Protein AF-A0A952BDK5-F1 (afdb_monomer)

Structure (mmCIF, N/CA/C/O backbone):
data_AF-A0A952BDK5-F1
#
_entry.id   AF-A0A952BDK5-F1
#
loop_
_atom_site.group_PDB
_atom_site.id
_atom_site.type_symbol
_atom_site.label_atom_id
_atom_site.label_alt_id
_atom_site.label_comp_id
_atom_site.label_asym_id
_atom_site.label_entity_id
_atom_site.label_seq_id
_atom_site.pdbx_PDB_ins_code
_atom_site.Cartn_x
_atom_site.Cartn_y
_atom_site.Cartn_z
_atom_site.occupancy
_atom_site.B_iso_or_equiv
_atom_site.auth_seq_id
_atom_site.auth_comp_id
_atom_site.auth_asym_id
_atom_site.auth_atom_id
_atom_site.pdbx_PDB_model_num
ATOM 1 N N . MET A 1 1 ? 7.158 -15.410 -30.071 1.00 53.12 1 MET A N 1
ATOM 2 C CA . MET A 1 1 ? 8.082 -15.125 -28.952 1.00 53.12 1 MET A CA 1
ATOM 3 C C . MET A 1 1 ? 7.866 -16.225 -27.928 1.00 53.12 1 MET A C 1
ATOM 5 O O . MET A 1 1 ? 6.706 -16.429 -27.589 1.00 53.12 1 MET A O 1
ATOM 9 N N . PRO A 1 2 ? 8.888 -16.993 -27.521 1.00 57.66 2 PRO A N 1
ATOM 10 C CA . PRO A 1 2 ? 8.702 -18.003 -26.485 1.00 57.66 2 PRO A CA 1
ATOM 11 C C . PRO A 1 2 ? 8.270 -17.328 -25.176 1.00 57.66 2 PRO A C 1
ATOM 13 O O . PRO A 1 2 ? 8.712 -16.219 -24.870 1.00 57.66 2 PRO A O 1
ATOM 16 N N . GLU A 1 3 ? 7.377 -17.980 -24.436 1.00 63.94 3 GLU A N 1
ATOM 17 C CA . GLU A 1 3 ? 6.930 -17.523 -23.122 1.00 63.94 3 GLU A CA 1
ATOM 18 C C . GLU A 1 3 ? 8.127 -17.502 -22.163 1.00 63.94 3 GLU A C 1
ATOM 20 O O . GLU A 1 3 ? 8.878 -18.475 -22.056 1.00 63.94 3 GLU A O 1
ATOM 25 N N . LYS A 1 4 ? 8.358 -16.363 -21.505 1.00 69.44 4 LYS A N 1
ATOM 26 C CA . LYS A 1 4 ? 9.477 -16.211 -20.572 1.00 69.44 4 LYS A CA 1
ATOM 27 C C . LYS A 1 4 ? 9.140 -16.996 -19.293 1.00 69.44 4 LYS A C 1
ATOM 29 O O . LYS A 1 4 ? 8.048 -16.788 -18.764 1.00 69.44 4 LYS A O 1
ATOM 34 N N . PRO A 1 5 ? 10.032 -17.864 -18.777 1.00 74.25 5 PRO A N 1
ATOM 35 C CA . PRO A 1 5 ? 9.769 -18.599 -17.543 1.00 74.25 5 PRO A CA 1
ATOM 36 C C . PRO A 1 5 ? 9.442 -17.632 -16.403 1.00 74.25 5 PRO A C 1
ATOM 38 O O . PRO A 1 5 ? 10.110 -16.609 -16.246 1.00 74.25 5 PRO A O 1
ATOM 41 N N . ARG A 1 6 ? 8.406 -17.947 -15.620 1.00 79.31 6 ARG A N 1
ATOM 42 C CA . ARG A 1 6 ? 8.021 -17.147 -14.454 1.00 79.31 6 ARG A CA 1
ATOM 43 C C . ARG A 1 6 ? 9.120 -17.223 -13.393 1.00 79.31 6 ARG A C 1
ATOM 45 O O . ARG A 1 6 ? 9.631 -18.308 -13.125 1.00 79.31 6 ARG A O 1
ATOM 52 N N . ASP A 1 7 ? 9.438 -16.087 -12.774 1.00 87.06 7 ASP A N 1
ATOM 53 C CA . ASP A 1 7 ? 10.366 -16.052 -11.639 1.00 87.06 7 ASP A CA 1
ATOM 54 C C . ASP A 1 7 ? 9.912 -17.039 -10.543 1.00 87.06 7 ASP A C 1
ATOM 56 O O . ASP A 1 7 ? 8.705 -17.124 -10.269 1.00 87.06 7 ASP A O 1
ATOM 60 N N . PRO A 1 8 ? 10.839 -17.748 -9.873 1.00 91.06 8 PRO A N 1
ATOM 61 C CA . PRO A 1 8 ? 10.514 -18.558 -8.704 1.00 91.06 8 PRO A CA 1
ATOM 62 C C . PRO A 1 8 ? 9.832 -17.739 -7.596 1.00 91.06 8 PRO A C 1
ATOM 64 O O . PRO A 1 8 ? 10.127 -16.557 -7.403 1.00 91.06 8 PRO A O 1
ATOM 67 N N . TYR A 1 9 ? 8.936 -18.374 -6.835 1.00 92.81 9 TYR A N 1
ATOM 68 C CA . TYR A 1 9 ? 8.308 -17.739 -5.675 1.00 92.81 9 TYR A CA 1
ATOM 69 C C . TYR A 1 9 ? 9.309 -17.574 -4.519 1.00 92.81 9 TYR A C 1
ATOM 71 O O . TYR A 1 9 ? 9.947 -18.533 -4.090 1.00 92.81 9 TYR A O 1
ATOM 79 N N . LEU A 1 10 ? 9.393 -16.360 -3.980 1.00 95.06 10 LEU A N 1
ATOM 80 C CA . LEU A 1 10 ? 10.079 -16.001 -2.745 1.00 95.06 10 LEU A CA 1
ATOM 81 C C . LEU A 1 10 ? 9.111 -16.198 -1.575 1.00 95.06 10 LEU A C 1
ATOM 83 O O . LEU A 1 10 ? 8.140 -15.451 -1.437 1.00 95.06 10 LEU A O 1
ATOM 87 N N . LEU A 1 11 ? 9.375 -17.218 -0.758 1.00 95.06 11 LEU A N 1
ATOM 88 C CA . LEU A 1 11 ? 8.522 -17.658 0.351 1.00 95.06 11 LEU A CA 1
ATOM 89 C C . LEU A 1 11 ? 9.176 -17.381 1.713 1.00 95.06 11 LEU A C 1
ATOM 91 O O . LEU A 1 11 ? 9.282 -18.271 2.555 1.00 95.06 11 LEU A O 1
ATOM 95 N N . THR A 1 12 ? 9.661 -16.159 1.926 1.00 93.06 12 THR A N 1
ATOM 96 C CA . THR A 1 12 ? 10.169 -15.733 3.239 1.00 93.06 12 THR A CA 1
ATOM 97 C C . THR A 1 12 ? 9.051 -15.059 4.051 1.00 93.06 12 THR A C 1
ATOM 99 O O . THR A 1 12 ? 8.073 -14.583 3.465 1.00 93.06 12 THR A O 1
ATOM 102 N N . PRO A 1 13 ? 9.179 -14.949 5.388 1.00 92.62 13 PRO A N 1
ATOM 103 C CA . PRO A 1 13 ? 8.307 -14.127 6.242 1.00 92.62 13 PRO A CA 1
ATOM 104 C C . PRO A 1 13 ? 8.439 -12.603 6.011 1.00 92.62 13 PRO A C 1
ATOM 106 O O . PRO A 1 13 ? 8.407 -11.823 6.958 1.00 92.62 13 PRO A O 1
ATOM 109 N N . GLY A 1 14 ? 8.608 -12.177 4.756 1.00 90.06 14 GLY A N 1
ATOM 110 C CA . GLY A 1 14 ? 8.822 -10.795 4.337 1.00 90.06 14 GLY A CA 1
ATOM 111 C C . GLY A 1 14 ? 10.272 -10.533 3.902 1.00 90.06 14 GLY A C 1
ATOM 112 O O . GLY A 1 14 ? 11.183 -10.750 4.702 1.00 90.06 14 GLY A O 1
ATOM 113 N N . PRO A 1 15 ? 10.514 -10.040 2.665 1.00 92.50 15 PRO A N 1
ATOM 114 C CA . PRO A 1 15 ? 9.548 -9.786 1.582 1.00 92.50 15 PRO A CA 1
ATOM 115 C C . PRO A 1 15 ? 9.098 -11.062 0.837 1.00 92.50 15 PRO A C 1
ATOM 117 O O . PRO A 1 15 ? 9.876 -11.981 0.639 1.00 92.50 15 PRO A O 1
ATOM 120 N N . LEU A 1 16 ? 7.852 -11.085 0.353 1.00 95.31 16 LEU A N 1
ATOM 121 C CA . LEU A 1 16 ? 7.228 -12.185 -0.407 1.00 95.31 16 LEU A CA 1
ATOM 122 C C . LEU A 1 16 ? 7.052 -11.792 -1.887 1.00 95.31 16 LEU A C 1
ATOM 124 O O . LEU A 1 16 ? 6.887 -10.615 -2.211 1.00 95.31 16 LEU A O 1
ATOM 128 N N . THR A 1 17 ? 7.013 -12.772 -2.796 1.00 94.00 17 THR A N 1
ATOM 129 C CA . THR A 1 17 ? 6.591 -12.545 -4.191 1.00 94.00 17 THR A CA 1
ATOM 130 C C . THR A 1 17 ? 5.176 -11.965 -4.285 1.00 94.00 17 THR A C 1
ATOM 132 O O . THR A 1 17 ? 4.195 -12.608 -3.918 1.00 94.00 17 THR A O 1
ATOM 135 N N . THR A 1 18 ? 5.062 -10.776 -4.875 1.00 93.75 18 THR A N 1
ATOM 136 C CA . THR A 1 18 ? 3.785 -10.139 -5.222 1.00 93.75 18 THR A CA 1
ATOM 137 C C . THR A 1 18 ? 3.211 -10.666 -6.545 1.00 93.75 18 THR A C 1
ATOM 139 O O . THR A 1 18 ? 3.904 -11.305 -7.344 1.00 93.75 18 THR A O 1
ATOM 142 N N . SER A 1 19 ? 1.921 -10.410 -6.799 1.00 93.50 19 SER A 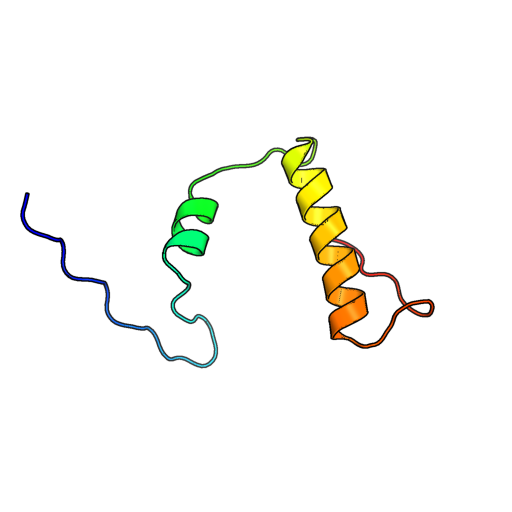N 1
ATOM 143 C CA . SER A 1 19 ? 1.281 -10.761 -8.072 1.00 93.50 19 SER A CA 1
ATOM 144 C C . SER A 1 19 ? 1.869 -9.966 -9.246 1.00 93.50 19 SER A C 1
ATOM 146 O O . SER A 1 19 ? 2.416 -8.877 -9.073 1.00 93.50 19 SER A O 1
ATOM 148 N N . ALA A 1 20 ? 1.691 -10.472 -10.471 1.00 93.25 20 ALA A N 1
ATOM 149 C CA . ALA A 1 20 ? 2.099 -9.756 -11.682 1.00 93.25 20 ALA A CA 1
ATOM 150 C C . ALA A 1 20 ? 1.434 -8.370 -11.798 1.00 93.25 20 ALA A C 1
ATOM 152 O O . ALA A 1 20 ? 2.089 -7.412 -12.195 1.00 93.25 20 ALA A O 1
ATOM 153 N N . SER A 1 21 ? 0.165 -8.245 -11.390 1.00 95.50 21 SER A N 1
ATOM 154 C CA . SER A 1 21 ? -0.557 -6.967 -11.386 1.00 95.50 21 SER A CA 1
ATOM 155 C C . SER A 1 21 ? 0.019 -5.961 -10.389 1.00 95.50 21 SER A C 1
ATOM 157 O O . SER A 1 21 ? 0.124 -4.784 -10.718 1.00 95.50 21 SER A O 1
ATOM 159 N N . VAL A 1 22 ? 0.446 -6.410 -9.203 1.00 95.00 22 VAL A N 1
ATOM 160 C CA . VAL A 1 22 ? 1.115 -5.541 -8.225 1.00 95.00 22 VAL A CA 1
ATOM 161 C C . VAL A 1 22 ? 2.476 -5.098 -8.756 1.00 95.00 22 VAL A C 1
ATOM 163 O O . VAL A 1 22 ? 2.761 -3.906 -8.728 1.00 95.00 22 VAL A O 1
ATOM 166 N N . LYS A 1 23 ? 3.282 -6.015 -9.316 1.00 94.25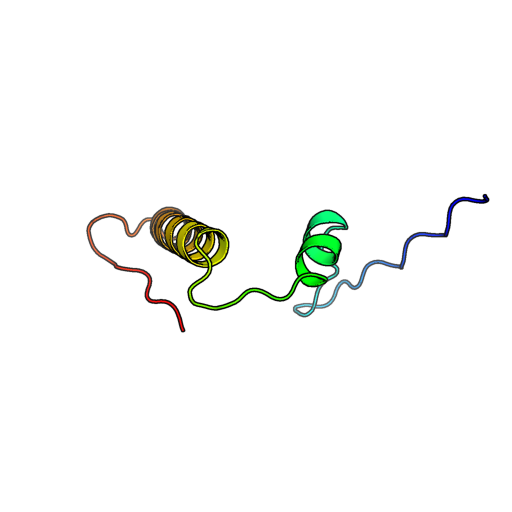 23 LYS A N 1
ATOM 167 C CA . LYS A 1 23 ? 4.564 -5.652 -9.948 1.00 94.25 23 LYS A CA 1
ATOM 168 C C . LYS A 1 23 ? 4.376 -4.622 -11.068 1.00 94.25 23 LYS A C 1
ATOM 170 O O . LYS A 1 23 ? 5.131 -3.663 -11.129 1.00 94.25 23 LYS A O 1
ATOM 175 N N . ALA A 1 24 ? 3.368 -4.796 -11.925 1.00 95.25 24 ALA A N 1
ATOM 176 C CA . ALA A 1 24 ? 3.077 -3.855 -13.006 1.00 95.25 24 ALA A CA 1
ATOM 177 C C . ALA A 1 24 ? 2.666 -2.470 -12.478 1.00 95.25 24 ALA A C 1
ATOM 179 O O . ALA A 1 24 ? 3.138 -1.464 -12.995 1.00 95.25 24 ALA A O 1
ATOM 180 N N . ALA A 1 25 ? 1.846 -2.411 -11.423 1.00 94.69 25 ALA A N 1
ATOM 181 C CA . ALA A 1 25 ? 1.460 -1.148 -10.793 1.00 94.69 25 ALA A CA 1
ATOM 182 C C . ALA A 1 25 ? 2.653 -0.404 -10.163 1.00 94.69 25 ALA A C 1
ATOM 184 O O . ALA A 1 25 ? 2.658 0.822 -10.141 1.00 94.69 25 ALA A O 1
ATOM 185 N N . MET A 1 26 ? 3.672 -1.130 -9.685 1.00 94.56 26 MET A N 1
ATOM 186 C CA . MET A 1 26 ? 4.899 -0.546 -9.123 1.00 94.56 26 MET A CA 1
ATOM 187 C C . MET A 1 26 ? 5.814 0.102 -10.172 1.00 94.56 26 MET A C 1
ATOM 189 O O . MET A 1 26 ? 6.736 0.812 -9.792 1.00 94.56 26 MET A O 1
ATOM 193 N N . LEU A 1 27 ? 5.593 -0.135 -11.471 1.00 96.88 27 LEU A N 1
ATOM 194 C CA . LEU A 1 27 ? 6.366 0.497 -12.551 1.00 96.88 27 LEU A CA 1
ATOM 195 C C . LEU A 1 27 ? 5.897 1.926 -12.869 1.00 96.88 27 LEU A C 1
ATOM 197 O O . LEU A 1 27 ? 6.392 2.526 -13.821 1.00 96.88 27 LEU A O 1
ATOM 201 N N . HIS A 1 28 ? 4.916 2.442 -12.127 1.00 94.69 28 HIS A N 1
ATOM 202 C CA . HIS A 1 28 ? 4.366 3.772 -12.329 1.00 94.69 28 HIS A CA 1
ATOM 203 C C . HIS A 1 28 ? 4.659 4.675 -11.132 1.00 94.69 28 HIS A C 1
ATOM 205 O O . HIS A 1 28 ? 4.290 4.356 -9.999 1.00 94.69 28 HIS A O 1
ATOM 211 N N . ASP A 1 29 ? 5.270 5.823 -11.412 1.00 95.12 29 ASP A N 1
ATOM 212 C CA . ASP A 1 29 ? 5.508 6.879 -10.435 1.00 95.12 29 ASP A CA 1
ATOM 213 C C . ASP A 1 29 ? 4.289 7.803 -10.357 1.00 95.12 29 ASP A C 1
ATOM 215 O O . ASP A 1 29 ? 3.846 8.342 -11.367 1.00 95.12 29 ASP A O 1
ATOM 219 N N . TRP A 1 30 ? 3.767 8.009 -9.148 1.00 93.94 30 TRP A N 1
ATOM 220 C CA . TRP A 1 30 ? 2.625 8.888 -8.898 1.00 93.94 30 TRP A CA 1
ATOM 221 C C . TRP A 1 30 ? 3.058 10.160 -8.174 1.00 93.94 30 TRP A C 1
ATOM 223 O O . TRP A 1 30 ? 3.796 10.110 -7.185 1.00 93.94 30 TRP A O 1
ATOM 233 N N . GLY A 1 31 ? 2.529 11.302 -8.600 1.00 95.56 31 GLY A N 1
ATOM 234 C CA . GLY A 1 31 ? 2.571 12.527 -7.819 1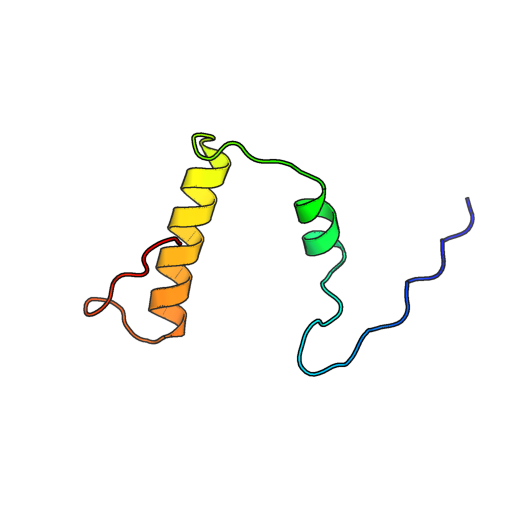.00 95.56 31 GLY A CA 1
ATOM 235 C C . GLY A 1 31 ? 1.616 12.446 -6.626 1.00 95.56 31 GLY A C 1
ATOM 236 O O . GLY A 1 31 ? 0.485 11.977 -6.735 1.00 95.56 31 GLY A O 1
ATOM 237 N N . SER A 1 32 ? 2.017 12.979 -5.469 1.00 92.31 32 SER A N 1
ATOM 238 C CA . SER A 1 32 ? 1.170 12.979 -4.260 1.00 92.31 32 SER A CA 1
ATOM 239 C C . SER A 1 32 ? -0.126 13.788 -4.406 1.00 92.31 32 SER A C 1
ATOM 241 O O . SER A 1 32 ? -1.066 13.606 -3.631 1.00 92.31 32 SER A O 1
ATOM 243 N N . ARG A 1 33 ? -0.174 14.687 -5.395 1.00 95.00 33 ARG A N 1
ATOM 244 C CA . ARG A 1 33 ? -1.342 15.508 -5.734 1.00 95.00 33 ARG A CA 1
ATOM 245 C C . ARG A 1 33 ? -2.166 14.935 -6.885 1.00 95.00 33 ARG A C 1
ATOM 247 O O . ARG A 1 33 ? -3.199 15.513 -7.218 1.00 95.00 33 ARG A O 1
ATOM 254 N N . ASP A 1 34 ? -1.738 13.825 -7.476 1.0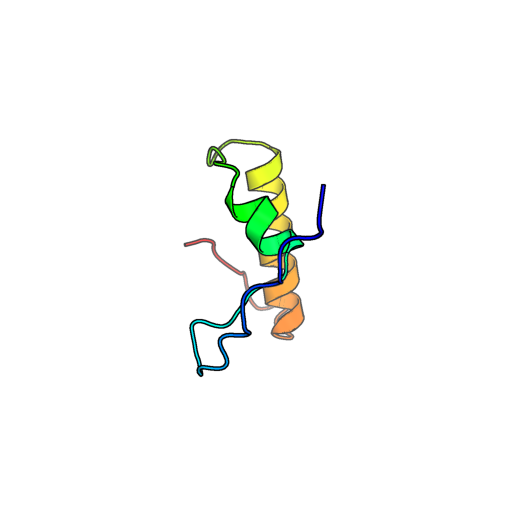0 96.81 34 ASP A N 1
ATOM 255 C CA . ASP A 1 34 ? -2.463 13.214 -8.579 1.00 96.81 34 ASP A CA 1
ATOM 256 C C . ASP A 1 34 ? -3.803 12.692 -8.075 1.00 96.81 34 ASP A C 1
ATOM 258 O O . ASP A 1 34 ? -3.905 12.065 -7.015 1.00 96.81 34 ASP A O 1
ATOM 262 N N . HIS A 1 35 ? -4.855 12.942 -8.851 1.00 97.19 35 HIS A N 1
ATOM 263 C CA . HIS A 1 35 ? -6.216 12.585 -8.461 1.00 97.19 35 HIS A CA 1
ATOM 264 C C . HIS A 1 35 ? -6.350 11.077 -8.205 1.00 97.19 35 HIS A C 1
ATOM 266 O O . HIS A 1 35 ? -7.029 10.663 -7.264 1.00 97.19 35 HIS A O 1
ATOM 272 N N . GLU A 1 36 ? -5.661 10.256 -8.999 1.00 94.50 36 GLU A N 1
ATOM 273 C CA . GLU A 1 36 ? -5.657 8.801 -8.848 1.00 94.50 36 GLU A CA 1
ATOM 274 C C . GLU A 1 36 ? -4.920 8.340 -7.585 1.00 94.50 36 GLU A C 1
ATOM 276 O O . GLU A 1 36 ? -5.385 7.420 -6.900 1.00 94.50 36 GLU A O 1
ATOM 281 N N . PHE A 1 37 ? -3.825 9.011 -7.216 1.00 94.50 37 PHE A N 1
ATOM 282 C CA . PHE A 1 37 ? -3.106 8.732 -5.975 1.00 94.50 37 PHE A CA 1
ATOM 283 C C . PHE A 1 37 ? -3.963 9.082 -4.755 1.00 94.50 37 PHE A C 1
ATOM 285 O O . PHE A 1 37 ? -4.128 8.257 -3.852 1.00 94.50 37 PHE A O 1
ATOM 292 N N . ILE A 1 38 ? -4.589 10.263 -4.760 1.00 95.88 38 ILE A N 1
ATOM 293 C CA . ILE A 1 38 ? -5.501 10.709 -3.697 1.00 95.88 38 ILE A CA 1
ATOM 294 C C . ILE A 1 38 ? -6.677 9.732 -3.549 1.00 95.88 38 ILE A C 1
ATOM 296 O O . ILE A 1 38 ? -6.999 9.306 -2.434 1.00 95.88 38 ILE A O 1
ATOM 300 N N . ALA A 1 39 ? -7.299 9.331 -4.661 1.00 96.44 39 ALA A N 1
ATOM 301 C CA . ALA A 1 39 ? -8.402 8.372 -4.655 1.00 96.44 39 ALA A CA 1
ATOM 302 C C . 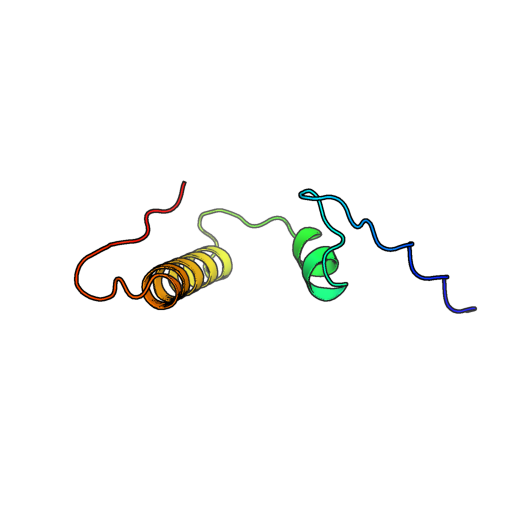ALA A 1 39 ? -7.963 6.995 -4.130 1.00 96.44 39 ALA A C 1
ATOM 304 O O . ALA A 1 39 ? -8.663 6.377 -3.320 1.00 96.44 39 ALA A O 1
ATOM 305 N N . THR A 1 40 ? -6.781 6.527 -4.537 1.00 94.81 40 THR A N 1
ATOM 306 C CA . THR A 1 40 ? -6.205 5.265 -4.058 1.00 94.81 40 THR A CA 1
ATOM 307 C C . THR A 1 40 ? -5.933 5.313 -2.559 1.00 94.81 40 THR A C 1
ATOM 309 O O . THR A 1 40 ? -6.297 4.372 -1.848 1.00 94.81 40 THR A O 1
ATOM 312 N N . ASN A 1 41 ? -5.364 6.412 -2.060 1.00 95.69 41 ASN A N 1
ATOM 313 C CA . ASN A 1 41 ? -5.092 6.608 -0.640 1.00 95.69 41 ASN A CA 1
ATOM 314 C C . ASN A 1 41 ? -6.385 6.577 0.188 1.00 95.69 41 ASN A C 1
ATOM 316 O O . ASN A 1 41 ? -6.468 5.840 1.171 1.00 95.69 41 ASN A O 1
ATOM 320 N N . 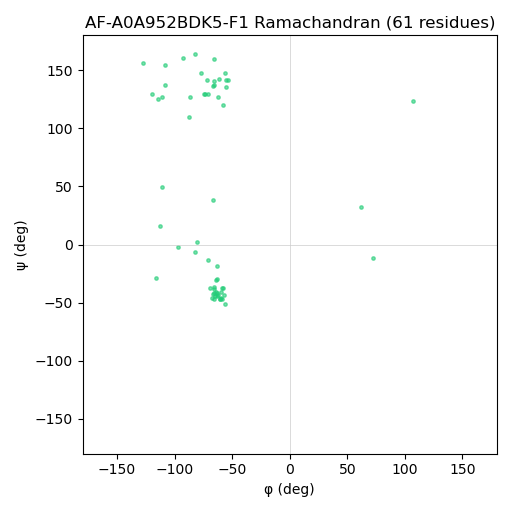ARG A 1 42 ? -7.427 7.294 -0.255 1.00 96.31 42 ARG A N 1
ATOM 321 C CA . ARG A 1 42 ? -8.748 7.286 0.390 1.00 96.31 42 ARG A CA 1
ATOM 322 C C . ARG A 1 42 ? -9.320 5.872 0.499 1.00 96.31 42 ARG A C 1
ATOM 324 O O . ARG A 1 42 ? -9.649 5.426 1.595 1.00 96.31 42 ARG A O 1
ATOM 331 N N . ARG A 1 43 ? -9.346 5.142 -0.620 1.00 96.81 43 ARG A N 1
ATOM 332 C CA . ARG A 1 43 ? -9.854 3.764 -0.674 1.00 96.81 43 ARG A CA 1
ATOM 333 C C . ARG A 1 43 ? -9.073 2.825 0.247 1.00 96.81 43 ARG A C 1
ATOM 335 O O . ARG A 1 43 ? -9.664 1.952 0.876 1.00 96.81 43 ARG A O 1
ATOM 342 N N . LEU A 1 44 ? -7.746 2.959 0.309 1.00 96.31 44 LEU A N 1
ATOM 343 C CA . LEU A 1 44 ? -6.917 2.139 1.195 1.00 96.31 44 LEU A CA 1
ATOM 344 C C . LEU A 1 44 ? -7.220 2.426 2.665 1.00 96.31 44 LEU A C 1
ATOM 346 O O . LEU A 1 44 ? -7.400 1.485 3.431 1.00 96.31 44 LEU A O 1
ATOM 350 N N . ARG A 1 45 ? -7.341 3.700 3.046 1.00 96.94 45 ARG A N 1
ATOM 351 C CA . ARG A 1 45 ? -7.661 4.103 4.422 1.00 96.94 45 ARG A CA 1
ATOM 352 C C . ARG A 1 45 ? -9.006 3.547 4.885 1.00 96.94 45 ARG A C 1
ATOM 354 O O . ARG A 1 45 ? -9.076 2.985 5.972 1.00 96.94 45 ARG A O 1
ATOM 361 N N . GLU A 1 46 ? -10.040 3.651 4.052 1.00 97.06 46 GLU A N 1
ATOM 362 C CA . GLU A 1 46 ? -11.373 3.097 4.336 1.00 97.06 46 GLU A CA 1
ATOM 363 C C . GLU A 1 46 ? -11.317 1.572 4.513 1.00 97.06 46 GLU A C 1
ATOM 365 O O . GLU A 1 46 ? -11.816 1.033 5.500 1.00 97.06 46 GLU A O 1
ATOM 370 N N . ARG A 1 47 ? -10.627 0.871 3.604 1.00 97.75 47 ARG A N 1
ATOM 371 C CA . ARG A 1 47 ? -10.475 -0.589 3.677 1.00 97.75 47 ARG A CA 1
ATOM 372 C C . ARG A 1 47 ? -9.667 -1.049 4.885 1.00 97.75 47 ARG A C 1
ATOM 374 O O . ARG A 1 47 ? -9.978 -2.099 5.429 1.00 97.75 47 ARG A O 1
ATOM 381 N N . LEU A 1 48 ? -8.634 -0.311 5.289 1.00 97.31 48 LEU A N 1
ATOM 382 C CA . LEU A 1 48 ? -7.811 -0.667 6.448 1.00 97.31 48 LEU A CA 1
ATOM 383 C C . LEU A 1 48 ? -8.603 -0.576 7.751 1.00 97.31 48 LEU A C 1
ATOM 385 O O . LEU A 1 48 ? -8.505 -1.480 8.575 1.00 97.31 48 LEU A O 1
ATOM 389 N N . VAL A 1 49 ? -9.417 0.470 7.911 1.00 97.94 49 VAL A N 1
ATOM 390 C CA . VAL A 1 49 ? -10.309 0.593 9.073 1.00 97.94 49 VAL A CA 1
ATOM 391 C C . VAL A 1 49 ? -11.314 -0.561 9.098 1.00 97.94 49 VAL A C 1
ATOM 393 O O . VAL A 1 49 ? -11.485 -1.181 10.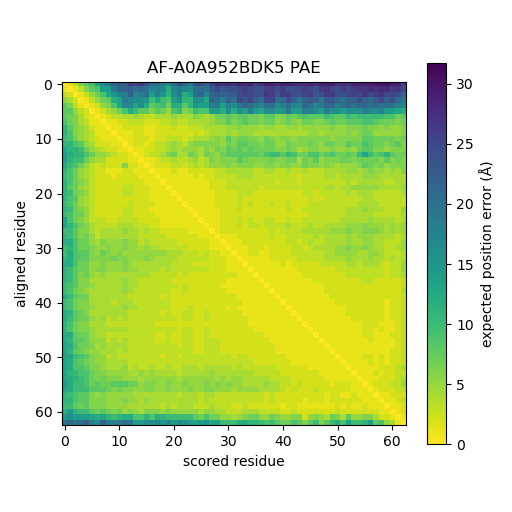145 1.00 97.94 49 VAL A O 1
ATOM 396 N N . ALA A 1 50 ? -11.896 -0.908 7.945 1.00 98.12 50 ALA A N 1
ATOM 397 C CA . ALA A 1 50 ? -12.838 -2.021 7.847 1.00 98.12 50 ALA A CA 1
ATOM 398 C C . ALA A 1 50 ? -12.204 -3.392 8.126 1.00 98.12 50 ALA A C 1
ATOM 400 O O . ALA A 1 50 ? -12.757 -4.212 8.851 1.00 98.12 50 ALA A O 1
ATOM 401 N N . LEU A 1 51 ? -11.000 -3.642 7.604 1.00 97.88 51 LEU A N 1
ATOM 402 C CA . LEU A 1 51 ? -10.262 -4.882 7.871 1.00 97.88 51 LEU A CA 1
ATOM 403 C C . LEU A 1 51 ? -9.903 -5.047 9.352 1.00 97.88 51 LEU A C 1
ATOM 405 O O . LEU A 1 51 ? -9.802 -6.173 9.829 1.00 97.88 51 LEU A O 1
ATOM 409 N N . ALA A 1 52 ? -9.710 -3.940 10.067 1.00 97.62 52 ALA A N 1
ATOM 410 C CA . ALA A 1 52 ? -9.456 -3.940 11.501 1.00 97.62 52 ALA A CA 1
ATOM 411 C C . ALA A 1 52 ? -10.738 -4.042 12.354 1.00 97.62 52 ALA A C 1
ATOM 413 O O . ALA A 1 52 ? -10.625 -4.147 13.573 1.00 97.62 52 ALA A O 1
ATOM 414 N N . GLY A 1 53 ? -11.935 -3.990 11.749 1.00 98.00 53 GLY A N 1
ATOM 415 C CA . GLY A 1 53 ? -13.212 -3.922 12.472 1.00 98.00 53 GLY A CA 1
ATOM 416 C C . GLY A 1 53 ? -13.340 -2.664 13.336 1.00 98.00 53 GLY A C 1
ATOM 417 O O . GLY A 1 53 ? -13.883 -2.715 14.440 1.00 98.00 53 GLY A O 1
ATOM 418 N N . ALA A 1 54 ? -12.745 -1.559 12.884 1.00 97.94 54 ALA A N 1
ATOM 419 C CA . ALA A 1 54 ? -12.536 -0.345 13.666 1.00 97.94 54 ALA A CA 1
ATOM 420 C C . ALA A 1 54 ? -13.366 0.851 13.158 1.00 97.94 54 ALA A C 1
ATOM 422 O O . ALA A 1 54 ? -13.083 2.009 13.495 1.00 97.94 54 ALA A O 1
ATOM 423 N N . GLU A 1 55 ? -14.379 0.597 12.329 1.00 97.81 55 GLU A N 1
ATOM 424 C CA . GLU A 1 55 ? -15.261 1.626 11.7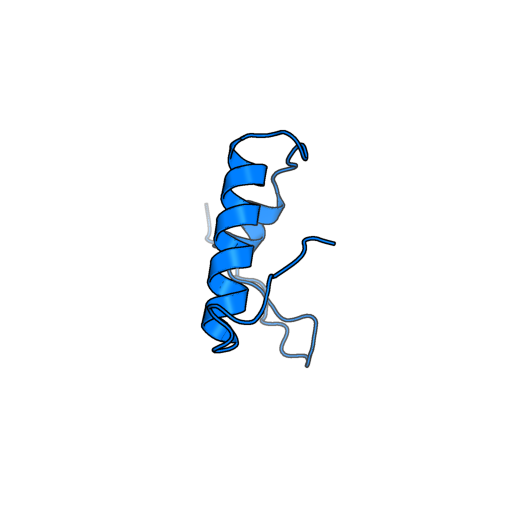87 1.00 97.81 55 GLU A CA 1
ATOM 425 C C . GLU A 1 55 ? -1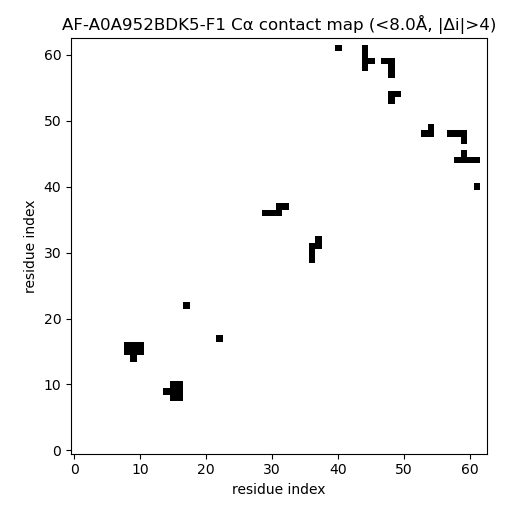5.914 2.454 12.905 1.00 97.81 55 GLU A C 1
ATOM 427 O O . GLU A 1 55 ? -16.267 1.954 13.971 1.00 97.81 55 GLU A O 1
ATOM 432 N N . GLY A 1 56 ? -16.044 3.764 12.680 1.00 96.19 56 GLY A N 1
ATOM 433 C CA . GLY A 1 56 ? -16.666 4.696 13.629 1.00 96.19 56 GLY A CA 1
ATOM 434 C C . GLY A 1 56 ? -15.843 5.021 14.882 1.00 96.19 56 GLY A C 1
ATOM 435 O O . GLY A 1 56 ? -16.177 5.974 15.579 1.00 96.19 56 GLY A O 1
ATOM 436 N N . THR A 1 57 ? -14.760 4.287 15.156 1.00 97.75 57 THR A N 1
ATOM 437 C CA . THR A 1 57 ? -13.912 4.493 16.344 1.00 97.75 57 THR A CA 1
ATOM 438 C C . THR A 1 57 ? -12.488 4.920 15.999 1.00 97.75 57 THR A C 1
ATOM 440 O O . THR A 1 57 ? -11.869 5.642 16.778 1.00 97.75 57 THR A O 1
ATOM 443 N N . HIS A 1 58 ? -11.973 4.524 14.831 1.00 97.69 58 HIS A N 1
ATOM 444 C CA . HIS A 1 58 ? -10.605 4.818 14.411 1.00 97.69 58 HIS A CA 1
ATOM 445 C C . HIS A 1 58 ? -10.552 5.474 13.032 1.00 97.69 58 HIS A C 1
ATOM 447 O O . HIS A 1 58 ? -11.424 5.291 12.182 1.00 97.69 58 HIS A O 1
ATOM 453 N N . LEU A 1 59 ? -9.465 6.209 12.796 1.00 95.31 59 LEU A N 1
ATOM 454 C CA . LEU A 1 59 ? -9.113 6.760 11.494 1.00 95.31 59 LEU A CA 1
ATOM 455 C C . LEU A 1 59 ? -7.753 6.210 11.062 1.00 95.31 59 LEU A C 1
ATOM 457 O O . LEU A 1 59 ? -6.775 6.313 11.796 1.00 95.31 59 LEU A O 1
ATOM 461 N N . CYS A 1 60 ? -7.666 5.687 9.839 1.00 96.69 60 CYS A N 1
ATOM 462 C CA . CYS A 1 60 ? -6.375 5.410 9.216 1.00 96.69 60 CYS A CA 1
ATOM 463 C C . CYS A 1 60 ? -5.735 6.732 8.762 1.00 96.69 60 CYS A C 1
ATOM 465 O O . CYS A 1 60 ? -6.389 7.524 8.074 1.00 96.69 60 CYS A O 1
ATOM 467 N N . VAL A 1 61 ? -4.474 6.968 9.129 1.00 93.44 61 VAL A N 1
ATOM 468 C CA . VAL A 1 61 ? -3.688 8.153 8.755 1.00 93.44 61 VAL A CA 1
ATOM 469 C C . VAL A 1 61 ? -2.583 7.713 7.786 1.00 93.44 61 VAL A C 1
ATOM 471 O O . VAL A 1 61 ? -1.876 6.753 8.099 1.00 93.44 61 VAL A O 1
ATOM 474 N N . PRO A 1 62 ? -2.446 8.344 6.605 1.00 84.75 62 PRO A N 1
ATOM 475 C CA . PRO A 1 62 ? -1.350 8.040 5.694 1.00 84.75 62 PRO A CA 1
ATOM 476 C C . PRO A 1 62 ? -0.019 8.460 6.331 1.00 84.75 62 PRO A C 1
ATOM 478 O O . PRO A 1 62 ? 0.028 9.483 7.013 1.00 84.75 62 PRO A O 1
ATOM 481 N N . GLN A 1 63 ? 1.019 7.644 6.137 1.00 60.41 63 GLN A N 1
ATOM 482 C CA . GLN A 1 63 ? 2.401 7.975 6.508 1.00 60.41 63 GLN A CA 1
ATOM 483 C C . GLN A 1 63 ? 2.980 9.012 5.544 1.00 60.41 63 GLN A C 1
ATOM 485 O O . GLN A 1 63 ? 2.586 8.976 4.353 1.00 60.41 63 GLN A O 1
#

Mean predicted aligned error: 5.11 Å

Secondary structure (DSSP, 8-state):
-PPPPPPPP-BSSSSBPPPHHHHHHTT----TT-HHHHHHHHHHHHHHHHHTT-TTT------

Radius of gyration: 16.48 Å; Cα contacts (8 Å, |Δi|>4): 26; chains: 1; bounding box: 27×34×45 Å

Solvent-accessible surface area (backbone atoms only — not comparable to full-atom values): 4236 Å² total; per-residue (Å²): 130,83,83,75,82,77,79,81,83,45,88,50,103,68,77,56,66,72,54,73,69,56,56,57,57,68,75,58,89,76,55,87,82,34,69,66,48,47,51,49,51,52,54,48,33,57,50,51,25,54,76,66,73,31,69,96,78,59,79,64,74,88,132

Sequence (63 aa):
MPEKPRDPYLLTPGPLTTSASVKAAMLHDWGSRDHEFIATNRRLRERLVALAGAEGTHLCVPQ

pLDDT: mean 91.77, std 10.04, range [53.12, 98.12]

Foldseek 3Di:
DDDDDDDDWDPDPPDTDDDPVVVVVVVDDDDCPDPVNVVVVVVVQVVVCVVVVNPPNDGDDDD